Protein AF-A0A4Q3VTH0-F1 (afdb_monomer)

Nearest PDB structures (foldseek):
  6snr-assembly1_A  TM=9.320E-01  e=4.205E+00  Staphylococcus aureus
  7nxz-assembly1_AAA  TM=6.755E-01  e=6.266E+00  Homo sapiens
  4cqi-assembly1_A  TM=4.491E-01  e=3.162E+00  Leishmania major
  1h6k-assembly3_C  TM=6.442E-01  e=7.434E+00  Homo sapiens

Foldseek 3Di:
DQDDLVRLLVLLLVLVVLLVVLVVCLVVPPPCNVVSVVVNVVSVVVNVVSLVSNQVNDDPPSPDDRPVVSVVVSVVVVVVVVVVVPD

Radius of gyration: 14.9 Å; Cα contacts (8 Å, |Δi|>4): 45; chains: 1; bounding box: 32×26×41 Å

Sequence (87 aa):
MSLTLNDLTLLIELVERELVDLSDNIANDAEFADDYKELFVQVGVTSDNLRAEYKSQWTEESGFPTYEDLIVEIEEMFIEDEGKNHE

Solvent-accessible surface area (backbone atoms only — not comparable to full-atom values): 5070 Å² total; per-residue (Å²): 136,85,79,49,71,69,56,43,51,56,51,46,51,54,45,56,49,48,49,51,54,32,53,51,42,40,74,72,35,80,90,51,23,68,61,34,49,54,49,40,52,56,50,48,54,50,46,55,52,50,51,51,51,45,64,71,72,60,49,94,85,68,82,62,74,54,72,72,55,45,51,51,54,48,55,51,52,52,56,55,57,60,65,61,74,76,116

Structure (mmCIF, N/CA/C/O backbone):
data_AF-A0A4Q3VTH0-F1
#
_entry.id   AF-A0A4Q3VTH0-F1
#
loop_
_atom_site.group_PDB
_atom_site.id
_atom_site.type_symbol
_atom_site.label_atom_id
_atom_site.label_alt_id
_atom_site.label_comp_id
_atom_site.label_asym_id
_atom_site.label_entity_id
_atom_site.label_seq_id
_atom_site.pdbx_PDB_ins_code
_atom_site.Cartn_x
_atom_site.Cartn_y
_atom_site.Cartn_z
_atom_site.occupancy
_atom_site.B_iso_or_equiv
_atom_site.auth_seq_id
_atom_site.auth_comp_id
_atom_site.auth_asym_id
_atom_site.auth_atom_id
_atom_site.pdbx_PDB_model_num
ATOM 1 N N . MET A 1 1 ? -5.554 15.857 10.403 1.00 56.59 1 MET A N 1
ATOM 2 C CA . MET A 1 1 ? -6.830 15.268 9.946 1.00 56.59 1 MET A CA 1
ATOM 3 C C . MET A 1 1 ? -6.622 13.765 10.044 1.00 56.59 1 MET A C 1
ATOM 5 O O . MET A 1 1 ? -5.574 13.335 9.586 1.00 56.59 1 MET A O 1
ATOM 9 N N . SER A 1 2 ? -7.480 13.020 10.745 1.00 82.56 2 SER A N 1
ATOM 10 C CA . SER A 1 2 ? -7.316 11.562 10.887 1.00 82.56 2 SER A CA 1
ATOM 11 C C . SER A 1 2 ? -8.072 10.887 9.752 1.00 82.56 2 SER A C 1
ATOM 13 O O . SER A 1 2 ? -9.238 11.222 9.552 1.00 82.56 2 SER A O 1
ATOM 15 N N . LEU A 1 3 ? -7.415 9.997 9.012 1.00 91.81 3 LEU A N 1
ATOM 16 C CA . LEU A 1 3 ? -8.071 9.163 8.003 1.00 91.81 3 LEU A CA 1
ATOM 17 C C . LEU A 1 3 ? -8.877 8.070 8.707 1.00 91.81 3 LEU A C 1
ATOM 19 O O . LEU A 1 3 ? -8.451 7.588 9.757 1.00 91.81 3 LEU A O 1
ATOM 23 N N . THR A 1 4 ? -10.034 7.709 8.157 1.00 95.88 4 THR A N 1
ATOM 24 C CA . THR A 1 4 ? -10.819 6.566 8.643 1.00 95.88 4 THR A CA 1
ATOM 25 C C . THR A 1 4 ? -10.292 5.257 8.052 1.00 95.88 4 THR A C 1
ATOM 27 O O . THR A 1 4 ? -9.626 5.280 7.021 1.00 95.88 4 THR A O 1
ATOM 30 N N . LEU A 1 5 ? -10.637 4.102 8.637 1.00 95.62 5 LEU A N 1
ATOM 31 C CA . LEU A 1 5 ? -10.307 2.786 8.057 1.00 95.62 5 LEU A CA 1
ATOM 32 C C . LEU A 1 5 ? -10.807 2.628 6.611 1.00 95.62 5 LEU A C 1
ATOM 34 O O . LEU A 1 5 ? -10.110 2.039 5.791 1.00 95.62 5 LEU A O 1
ATOM 38 N N . ASN A 1 6 ? -11.958 3.215 6.269 1.00 95.88 6 ASN A N 1
ATOM 39 C CA . ASN A 1 6 ? -12.456 3.231 4.894 1.00 95.88 6 ASN A CA 1
ATOM 40 C C . ASN A 1 6 ? -11.551 4.053 3.964 1.00 95.88 6 ASN A C 1
ATOM 42 O O . ASN A 1 6 ? -11.208 3.596 2.879 1.00 95.88 6 ASN A O 1
ATOM 46 N N . ASP A 1 7 ? -11.135 5.246 4.398 1.00 96.75 7 ASP A N 1
ATOM 47 C CA . ASP A 1 7 ? -10.211 6.077 3.615 1.00 96.75 7 ASP A CA 1
ATOM 48 C C . ASP A 1 7 ? -8.853 5.382 3.453 1.00 96.75 7 ASP A C 1
ATOM 50 O O . ASP A 1 7 ? -8.266 5.409 2.377 1.00 96.75 7 ASP A O 1
ATOM 54 N N . LEU A 1 8 ? -8.368 4.732 4.515 1.00 97.25 8 LEU A N 1
ATOM 55 C CA . LEU A 1 8 ? -7.117 3.979 4.500 1.00 97.25 8 LEU A CA 1
ATOM 56 C C . LEU A 1 8 ? -7.192 2.788 3.546 1.00 97.25 8 LEU A C 1
ATOM 58 O O . LEU A 1 8 ? -6.246 2.577 2.804 1.00 97.25 8 LEU A O 1
ATOM 62 N N . THR A 1 9 ? -8.312 2.063 3.518 1.00 96.25 9 THR A N 1
ATOM 63 C CA . THR A 1 9 ? -8.526 0.931 2.600 1.00 96.25 9 THR A CA 1
ATOM 64 C C . THR A 1 9 ? -8.373 1.375 1.144 1.00 96.25 9 THR A C 1
ATOM 66 O O . THR A 1 9 ? -7.576 0.805 0.405 1.00 96.25 9 THR A O 1
ATOM 69 N N . LEU A 1 10 ? -9.058 2.459 0.763 1.00 96.00 10 LEU A N 1
ATOM 70 C CA . LEU A 1 10 ? -8.984 3.019 -0.590 1.00 96.00 10 LEU A CA 1
ATOM 71 C C . LEU A 1 10 ? -7.576 3.516 -0.941 1.00 96.00 10 LEU A C 1
ATOM 73 O O . LEU A 1 10 ? -7.104 3.333 -2.058 1.00 96.00 10 LEU A O 1
ATOM 77 N N . LEU A 1 11 ? -6.900 4.174 0.003 1.00 97.00 11 LEU A N 1
ATOM 78 C CA . LEU A 1 11 ? -5.550 4.686 -0.228 1.00 97.00 11 LEU A CA 1
ATOM 79 C C . LEU A 1 11 ? -4.517 3.564 -0.334 1.00 97.00 11 LEU A C 1
ATOM 81 O O . LEU A 1 11 ? -3.602 3.688 -1.140 1.00 97.00 11 LEU A O 1
ATOM 85 N N . ILE A 1 12 ? -4.659 2.493 0.451 1.00 97.62 12 ILE A N 1
ATOM 86 C CA . ILE A 1 12 ? -3.797 1.310 0.361 1.00 97.62 12 ILE A CA 1
ATOM 87 C C . ILE A 1 12 ? -3.948 0.687 -1.026 1.00 97.62 12 ILE A C 1
ATOM 89 O O . ILE A 1 12 ? -2.946 0.546 -1.711 1.00 97.62 12 ILE A O 1
ATOM 93 N N . GLU A 1 13 ? -5.174 0.427 -1.489 1.00 96.06 13 GLU A N 1
ATOM 94 C CA . GLU A 1 13 ? -5.424 -0.120 -2.833 1.00 96.06 13 GLU A CA 1
ATOM 95 C C . GLU A 1 13 ? -4.755 0.713 -3.941 1.00 96.06 13 GLU A C 1
ATOM 97 O O . GLU A 1 13 ? -4.038 0.177 -4.786 1.00 96.06 13 GLU A O 1
ATOM 102 N N . LEU A 1 14 ? -4.936 2.039 -3.914 1.00 96.12 14 LEU A N 1
ATOM 103 C CA . LEU A 1 14 ? -4.340 2.938 -4.908 1.00 96.12 14 LEU A CA 1
ATOM 104 C C . LEU A 1 14 ? -2.80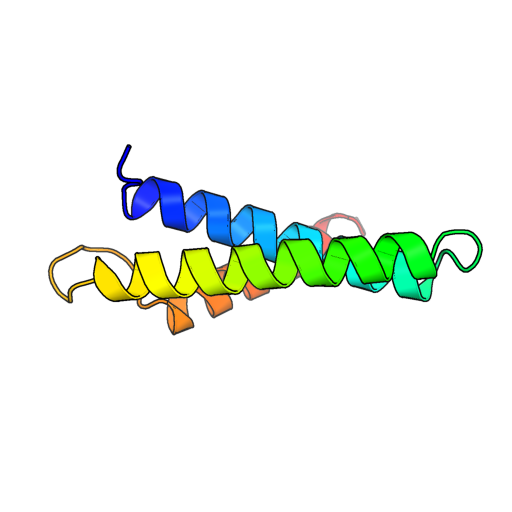8 2.924 -4.874 1.00 96.12 14 LEU A C 1
ATOM 106 O O . LEU A 1 14 ? -2.168 2.980 -5.921 1.00 96.12 14 LEU A O 1
ATOM 110 N N . VAL A 1 15 ? -2.221 2.878 -3.679 1.00 97.06 15 VAL A N 1
ATOM 111 C CA . VAL A 1 15 ? -0.767 2.874 -3.502 1.00 97.06 15 VAL A CA 1
ATOM 112 C C . VAL A 1 15 ? -0.162 1.539 -3.928 1.00 97.06 15 VAL A C 1
ATOM 114 O O . VAL A 1 15 ? 0.864 1.545 -4.601 1.00 97.06 15 VAL A O 1
ATOM 117 N N . GLU A 1 16 ? -0.792 0.413 -3.595 1.00 95.69 16 GLU A N 1
ATOM 118 C CA . GLU A 1 16 ? -0.331 -0.907 -4.041 1.00 95.69 16 GLU A CA 1
ATOM 119 C C . GLU A 1 16 ? -0.377 -1.018 -5.570 1.00 95.69 16 GLU A C 1
ATOM 121 O O . GLU A 1 16 ? 0.573 -1.503 -6.183 1.00 95.69 16 GLU A O 1
ATOM 126 N N . ARG A 1 17 ? -1.420 -0.472 -6.207 1.00 94.12 17 ARG A N 1
ATOM 127 C CA . ARG A 1 17 ? -1.503 -0.404 -7.671 1.00 94.12 17 ARG A CA 1
ATOM 128 C C . ARG A 1 17 ? -0.375 0.429 -8.278 1.00 94.12 17 ARG A C 1
ATOM 130 O O . ARG A 1 17 ? 0.281 -0.015 -9.213 1.00 94.12 17 ARG A O 1
ATOM 137 N N . GLU A 1 18 ? -0.124 1.613 -7.724 1.00 95.62 18 GLU A N 1
ATOM 138 C CA . GLU A 1 18 ? 0.960 2.484 -8.186 1.00 95.62 18 GLU A CA 1
ATOM 139 C C . GLU A 1 18 ? 2.329 1.798 -8.037 1.00 95.62 18 GLU A C 1
ATOM 141 O O . GLU A 1 18 ? 3.186 1.945 -8.903 1.00 95.62 18 GLU A O 1
ATOM 146 N N . LEU A 1 19 ? 2.554 1.008 -6.980 1.00 95.56 19 LEU A N 1
ATOM 147 C CA . LEU A 1 19 ? 3.795 0.239 -6.822 1.00 95.56 19 LEU A CA 1
ATOM 148 C C . LEU A 1 19 ? 3.974 -0.816 -7.919 1.00 95.56 19 LEU A C 1
ATOM 150 O O . LEU A 1 19 ? 5.093 -0.980 -8.412 1.00 95.56 19 LEU A O 1
ATOM 154 N N . VAL A 1 20 ? 2.900 -1.503 -8.315 1.00 93.62 20 VAL A N 1
ATOM 155 C CA . VAL A 1 20 ? 2.922 -2.453 -9.440 1.00 93.62 20 VAL A CA 1
ATOM 156 C C . VAL A 1 20 ? 3.232 -1.720 -10.746 1.00 93.62 20 VAL A C 1
ATOM 158 O O . VAL A 1 20 ? 4.203 -2.069 -11.419 1.00 93.62 20 VAL A O 1
ATOM 161 N N . ASP A 1 21 ? 2.504 -0.642 -11.044 1.00 93.12 21 ASP A N 1
ATOM 162 C CA . ASP A 1 21 ? 2.705 0.157 -12.258 1.00 93.12 21 ASP A CA 1
ATOM 163 C C . ASP A 1 21 ? 4.134 0.731 -12.328 1.00 93.12 21 ASP A C 1
ATOM 165 O O . ASP A 1 21 ? 4.785 0.718 -13.376 1.00 93.12 21 ASP A O 1
ATOM 169 N N . LEU A 1 22 ? 4.678 1.210 -11.204 1.00 95.38 22 LEU A N 1
ATOM 170 C CA . LEU A 1 22 ? 6.058 1.692 -11.122 1.00 95.38 22 LEU A CA 1
ATOM 171 C C . LEU A 1 22 ? 7.071 0.567 -11.317 1.00 95.38 22 LEU A C 1
ATOM 173 O O . LEU A 1 22 ? 8.066 0.774 -12.008 1.00 95.38 22 LEU A O 1
ATOM 177 N N . SER A 1 23 ? 6.835 -0.615 -10.744 1.00 93.88 23 SER A N 1
ATOM 178 C CA . SER A 1 23 ? 7.689 -1.787 -10.961 1.00 93.88 23 SER A CA 1
ATOM 179 C C . SER A 1 23 ? 7.753 -2.157 -12.447 1.00 93.88 23 SER A C 1
ATOM 181 O O . SER A 1 23 ? 8.842 -2.389 -12.984 1.00 93.88 23 SER A O 1
ATOM 183 N N . ASP A 1 24 ? 6.612 -2.131 -13.133 1.00 94.31 24 ASP A N 1
ATOM 184 C CA . ASP A 1 24 ? 6.534 -2.401 -14.566 1.00 94.31 24 ASP A CA 1
ATOM 185 C C . ASP A 1 24 ? 7.216 -1.312 -15.396 1.00 94.31 24 ASP A C 1
ATOM 187 O O . ASP A 1 24 ? 7.967 -1.621 -16.326 1.00 94.31 24 ASP A O 1
ATOM 191 N N . ASN A 1 25 ? 7.037 -0.040 -15.044 1.00 94.12 25 ASN A N 1
ATOM 192 C CA . ASN A 1 25 ? 7.720 1.067 -15.712 1.00 94.12 25 ASN A CA 1
ATOM 193 C C . ASN A 1 25 ? 9.244 1.000 -15.520 1.00 94.12 25 ASN A C 1
ATOM 195 O O . ASN A 1 25 ? 9.987 1.199 -16.477 1.00 94.12 25 ASN A O 1
ATOM 199 N N . ILE A 1 26 ? 9.734 0.622 -14.333 1.00 94.44 26 ILE A N 1
ATOM 200 C CA . ILE A 1 26 ? 11.170 0.391 -14.084 1.00 94.44 26 ILE A CA 1
ATOM 201 C C . ILE A 1 26 ? 11.716 -0.712 -15.000 1.00 94.44 26 ILE A C 1
ATOM 203 O O . ILE A 1 26 ? 12.856 -0.622 -15.463 1.00 94.44 26 ILE A O 1
ATOM 207 N N . ALA A 1 27 ? 10.931 -1.764 -15.242 1.00 93.69 27 ALA A N 1
ATOM 208 C CA . ALA A 1 27 ? 11.339 -2.881 -16.085 1.00 93.69 27 ALA A CA 1
ATOM 209 C C . ALA A 1 27 ? 11.304 -2.545 -17.587 1.00 93.69 27 ALA A C 1
ATOM 211 O O . ALA A 1 27 ? 12.144 -3.046 -18.340 1.00 93.69 27 ALA A O 1
ATOM 212 N N . ASN A 1 28 ? 10.350 -1.716 -18.020 1.00 94.19 28 ASN A N 1
ATOM 213 C CA . ASN A 1 28 ? 10.044 -1.498 -19.436 1.00 94.19 28 ASN A CA 1
ATOM 214 C C . ASN A 1 28 ? 10.548 -0.159 -20.003 1.00 94.19 28 ASN A C 1
ATOM 216 O O . ASN A 1 28 ? 10.750 -0.062 -21.215 1.00 94.19 28 ASN A O 1
ATOM 220 N N . ASP A 1 29 ? 10.801 0.847 -19.165 1.00 93.31 29 ASP A N 1
ATOM 221 C CA . ASP A 1 29 ? 11.270 2.172 -19.573 1.00 93.31 29 ASP A CA 1
ATOM 222 C C . ASP A 1 29 ? 12.666 2.470 -19.007 1.00 93.31 29 ASP A C 1
ATOM 224 O O . ASP A 1 29 ? 12.852 3.038 -17.930 1.00 93.31 29 ASP A O 1
ATOM 228 N N . ALA A 1 30 ? 13.686 2.079 -19.775 1.00 87.38 30 ALA A N 1
ATOM 229 C CA . ALA A 1 30 ? 15.083 2.277 -19.402 1.00 87.38 30 ALA A CA 1
ATOM 230 C C . ALA A 1 30 ? 15.525 3.754 -19.402 1.00 87.38 30 ALA A C 1
ATOM 232 O O . ALA A 1 30 ? 16.558 4.056 -18.806 1.00 87.38 30 ALA A O 1
ATOM 233 N N . GLU A 1 31 ? 14.797 4.653 -20.078 1.00 94.62 31 GLU A N 1
ATOM 234 C CA . GLU A 1 31 ? 15.142 6.080 -20.143 1.00 94.62 31 GLU A CA 1
ATOM 235 C C . GLU A 1 31 ? 14.848 6.770 -18.808 1.00 94.62 31 GLU A C 1
ATOM 237 O O . GLU A 1 31 ? 15.673 7.548 -18.330 1.00 94.62 31 GLU A O 1
ATOM 242 N N . PHE A 1 32 ? 13.729 6.412 -18.173 1.00 93.50 32 PHE A N 1
ATOM 243 C CA . PHE A 1 32 ? 13.278 6.992 -16.903 1.00 93.50 32 PHE A CA 1
ATOM 244 C C . PHE A 1 32 ? 13.390 6.034 -15.707 1.00 93.50 32 PHE A C 1
ATOM 246 O O . PHE A 1 32 ? 12.928 6.348 -14.612 1.00 93.50 32 PHE A O 1
ATOM 253 N N . ALA A 1 33 ? 14.033 4.873 -15.873 1.00 92.75 33 ALA A N 1
ATOM 254 C CA . ALA A 1 33 ? 14.116 3.836 -14.839 1.00 92.75 33 ALA A CA 1
ATOM 255 C C . ALA A 1 33 ? 14.648 4.335 -13.484 1.00 92.75 33 ALA A C 1
ATOM 257 O O . ALA A 1 33 ? 14.242 3.820 -12.444 1.00 92.75 33 ALA A O 1
ATOM 258 N N . ASP A 1 34 ? 15.570 5.299 -13.468 1.00 95.56 34 ASP A N 1
ATOM 259 C CA . ASP A 1 34 ? 16.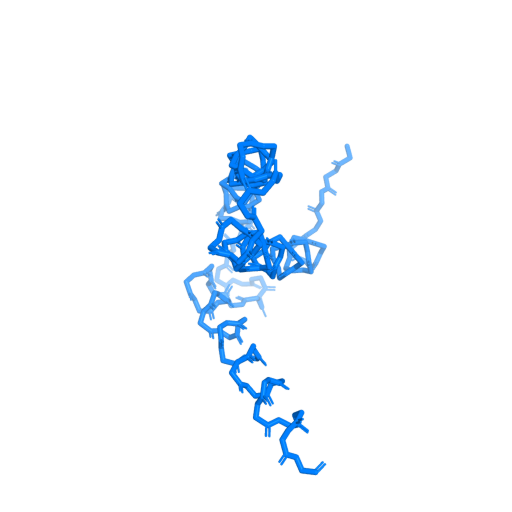101 5.845 -12.215 1.00 95.56 34 ASP A CA 1
ATOM 260 C C . ASP A 1 34 ? 15.105 6.789 -11.520 1.00 95.56 34 ASP A C 1
ATOM 262 O O . ASP A 1 34 ? 14.951 6.696 -10.301 1.00 95.56 34 ASP A O 1
ATOM 266 N N . ASP A 1 35 ? 14.354 7.593 -12.278 1.00 96.44 35 ASP A N 1
ATOM 267 C CA . ASP A 1 35 ? 13.278 8.437 -11.741 1.00 96.44 35 ASP A CA 1
ATOM 268 C C . ASP A 1 35 ? 12.136 7.568 -11.188 1.00 96.44 35 ASP A C 1
ATOM 270 O O . ASP A 1 35 ? 11.633 7.809 -10.088 1.00 96.44 35 ASP A O 1
ATOM 274 N N . TYR A 1 36 ? 11.772 6.493 -11.899 1.00 96.44 36 TYR A N 1
ATOM 275 C CA . TYR A 1 36 ? 10.768 5.544 -11.420 1.00 96.44 36 TYR A CA 1
ATOM 276 C C . TYR A 1 36 ? 11.210 4.810 -10.153 1.00 96.44 36 TYR A C 1
ATOM 278 O O . TYR A 1 36 ? 10.390 4.610 -9.262 1.00 96.44 36 TYR A O 1
ATOM 286 N N . LYS A 1 37 ? 12.494 4.449 -10.011 1.00 95.62 37 LYS A N 1
ATOM 287 C CA . LYS A 1 37 ? 13.014 3.870 -8.757 1.00 95.62 37 LYS A CA 1
ATOM 288 C C . LYS A 1 37 ? 12.935 4.856 -7.598 1.00 95.62 37 LYS A C 1
ATOM 290 O O . LYS A 1 37 ? 12.611 4.446 -6.485 1.00 95.62 37 LYS A O 1
ATOM 295 N N . GLU A 1 38 ? 13.246 6.131 -7.830 1.00 97.25 38 GLU A N 1
ATOM 296 C CA . GLU A 1 38 ? 13.117 7.155 -6.791 1.00 97.25 38 GLU A CA 1
ATOM 297 C C . GLU A 1 38 ? 11.658 7.289 -6.345 1.00 97.25 38 GLU A C 1
ATOM 299 O O . GLU A 1 38 ? 11.372 7.257 -5.144 1.00 97.25 38 GLU A O 1
ATOM 304 N N . LEU A 1 39 ? 10.731 7.366 -7.303 1.00 97.12 39 LEU A N 1
ATOM 305 C CA . LEU A 1 39 ? 9.304 7.435 -7.015 1.00 97.12 39 LEU A CA 1
ATOM 306 C C . LEU A 1 39 ? 8.804 6.167 -6.309 1.00 97.12 39 LEU A C 1
ATOM 308 O O . LEU A 1 39 ? 8.108 6.276 -5.303 1.00 97.12 39 LEU A O 1
ATOM 312 N N . PHE A 1 40 ? 9.233 4.981 -6.743 1.00 97.06 40 PHE A N 1
ATOM 313 C CA . PHE A 1 40 ? 8.899 3.699 -6.114 1.00 97.06 40 PHE A CA 1
ATOM 314 C C . PHE A 1 40 ? 9.272 3.678 -4.629 1.00 97.06 40 PHE A C 1
ATOM 316 O O . PHE A 1 40 ? 8.483 3.248 -3.793 1.00 97.06 40 PHE A O 1
ATOM 323 N N . VAL A 1 41 ? 10.445 4.209 -4.266 1.00 97.56 41 VAL A N 1
ATOM 324 C CA . VAL A 1 41 ? 10.849 4.326 -2.855 1.00 97.56 41 VAL A CA 1
ATOM 325 C C . VAL A 1 41 ? 9.909 5.255 -2.081 1.00 97.56 41 VAL A C 1
ATOM 327 O O . VAL A 1 41 ? 9.509 4.927 -0.964 1.00 97.56 41 VAL A O 1
ATOM 330 N N . GLN A 1 42 ? 9.531 6.404 -2.648 1.00 97.19 42 GLN A N 1
ATOM 331 C CA . GLN A 1 42 ? 8.626 7.354 -1.985 1.00 97.19 42 GLN A CA 1
ATOM 332 C C . GLN A 1 42 ? 7.211 6.782 -1.806 1.00 97.19 42 GLN A C 1
ATOM 334 O O . GLN A 1 42 ? 6.600 6.937 -0.741 1.00 97.19 42 GLN A O 1
ATOM 339 N N . VAL A 1 43 ? 6.702 6.087 -2.822 1.00 97.62 43 VAL A N 1
ATOM 340 C CA . VAL A 1 43 ? 5.408 5.401 -2.769 1.00 97.62 43 VAL A CA 1
ATOM 341 C C . VAL A 1 43 ? 5.465 4.240 -1.768 1.00 97.62 43 VAL A C 1
ATOM 343 O O . VAL A 1 43 ? 4.553 4.104 -0.956 1.00 97.62 43 VAL A O 1
ATOM 346 N N . GLY A 1 44 ? 6.575 3.499 -1.695 1.00 97.31 44 GLY A N 1
ATOM 347 C CA . GLY A 1 44 ? 6.777 2.437 -0.703 1.00 97.31 44 GLY A CA 1
ATOM 348 C C . GLY A 1 44 ? 6.763 2.951 0.740 1.00 97.31 44 GLY A C 1
ATOM 349 O O . GLY A 1 44 ? 6.100 2.376 1.599 1.00 97.31 44 GLY A O 1
ATOM 350 N N . VAL A 1 45 ? 7.391 4.103 1.006 1.00 97.88 45 VAL A N 1
ATOM 351 C CA . VAL A 1 45 ? 7.296 4.773 2.318 1.00 97.88 45 VAL A CA 1
ATOM 352 C C . VAL A 1 45 ? 5.851 5.176 2.633 1.00 97.88 45 VAL A C 1
ATOM 354 O O . VAL A 1 45 ? 5.417 5.099 3.784 1.00 97.88 45 VAL A O 1
ATOM 357 N N . THR A 1 46 ? 5.089 5.607 1.627 1.00 97.19 46 THR A N 1
ATOM 358 C CA . 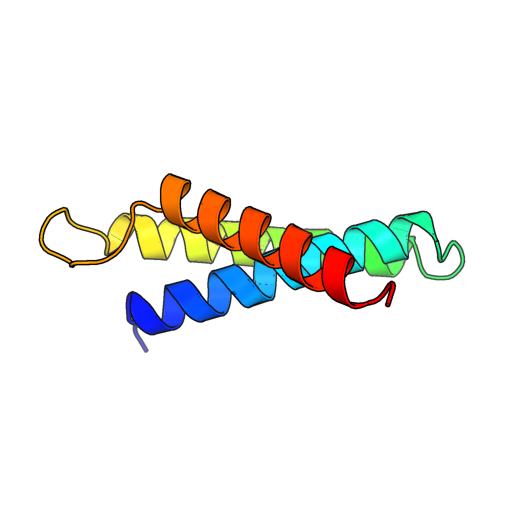THR A 1 46 ? 3.661 5.903 1.796 1.00 97.19 46 THR A CA 1
ATOM 359 C C . THR A 1 46 ? 2.871 4.642 2.148 1.00 97.19 46 THR A C 1
ATOM 361 O O . THR A 1 46 ? 2.102 4.688 3.109 1.00 97.19 46 THR A O 1
ATOM 364 N N . SER A 1 47 ? 3.106 3.521 1.455 1.00 97.31 47 SER A N 1
ATOM 365 C CA . SER A 1 47 ? 2.484 2.223 1.767 1.00 97.31 47 SER A CA 1
ATOM 366 C C . SER A 1 47 ? 2.765 1.802 3.213 1.00 97.31 47 SER A C 1
ATOM 368 O O . SER A 1 47 ? 1.833 1.538 3.976 1.00 97.31 47 SER A O 1
ATOM 370 N N . ASP A 1 48 ? 4.026 1.867 3.656 1.00 97.62 48 ASP A N 1
ATOM 371 C CA . ASP A 1 48 ? 4.411 1.511 5.028 1.00 97.62 48 ASP A CA 1
ATOM 372 C C . ASP A 1 48 ? 3.699 2.372 6.087 1.00 97.62 48 ASP A C 1
ATOM 374 O O . ASP A 1 48 ? 3.263 1.867 7.129 1.00 97.62 48 ASP A O 1
ATOM 378 N N . ASN A 1 49 ? 3.541 3.672 5.825 1.00 97.50 49 ASN A N 1
ATOM 379 C CA . ASN A 1 49 ? 2.823 4.575 6.724 1.00 97.50 49 ASN A CA 1
ATOM 380 C C . ASN A 1 49 ? 1.322 4.262 6.770 1.00 97.50 49 ASN A C 1
ATOM 382 O O . ASN A 1 49 ? 0.739 4.239 7.855 1.00 97.50 49 ASN A O 1
ATOM 386 N N . LEU A 1 50 ? 0.697 3.995 5.619 1.00 97.50 50 LEU A N 1
ATOM 387 C CA . LEU A 1 50 ? -0.716 3.615 5.546 1.00 97.50 50 LEU A CA 1
ATOM 388 C C . LEU A 1 50 ? -0.968 2.280 6.249 1.00 97.50 50 LEU A C 1
ATOM 390 O O . LEU A 1 50 ? -1.928 2.160 7.009 1.00 97.50 50 LEU A O 1
ATOM 394 N N . ARG A 1 51 ? -0.066 1.309 6.078 1.00 97.44 51 ARG A N 1
ATOM 395 C CA . ARG A 1 51 ? -0.080 0.037 6.802 1.00 97.44 51 ARG A CA 1
ATOM 396 C C . ARG A 1 51 ? -0.035 0.245 8.309 1.00 97.44 51 ARG A C 1
ATOM 398 O O . ARG A 1 51 ? -0.823 -0.358 9.038 1.00 97.44 51 ARG A O 1
ATOM 405 N N . ALA A 1 52 ? 0.901 1.062 8.787 1.00 97.44 52 ALA A N 1
ATOM 406 C CA . ALA A 1 52 ? 1.044 1.342 10.211 1.00 97.44 52 ALA A CA 1
ATOM 407 C C . ALA A 1 52 ? -0.216 2.014 10.776 1.00 97.44 52 ALA A C 1
ATOM 409 O O . ALA A 1 52 ? -0.718 1.593 11.819 1.00 97.44 52 ALA A O 1
ATOM 410 N N . GLU A 1 53 ? -0.756 3.002 10.062 1.00 96.94 53 GLU A N 1
ATOM 411 C CA . GLU A 1 53 ? -1.965 3.718 10.463 1.00 96.94 53 GLU A CA 1
ATOM 412 C C . GLU A 1 53 ? -3.180 2.781 10.496 1.00 96.94 53 GLU A C 1
ATOM 414 O O . GLU A 1 53 ? -3.862 2.709 11.519 1.00 96.94 53 GLU A O 1
ATOM 419 N N . TYR A 1 54 ? -3.395 1.986 9.442 1.00 97.56 54 TYR A N 1
ATOM 420 C CA . TYR A 1 54 ? -4.475 1.000 9.375 1.00 97.56 54 TYR A CA 1
ATOM 421 C C . TYR A 1 54 ? -4.406 0.024 10.546 1.00 97.56 54 TYR A C 1
ATOM 423 O O . TYR A 1 54 ? -5.369 -0.121 11.293 1.00 97.56 54 TYR A O 1
ATOM 431 N N . LYS A 1 55 ? -3.238 -0.588 10.775 1.00 97.06 55 LYS A N 1
ATOM 432 C CA . LYS A 1 55 ? -3.038 -1.533 11.882 1.00 97.06 55 LYS A CA 1
ATOM 433 C C . LYS A 1 55 ? -3.221 -0.896 13.256 1.00 97.06 55 LYS A C 1
ATOM 435 O O . LYS A 1 55 ? -3.614 -1.590 14.187 1.00 97.06 55 LYS A O 1
ATOM 440 N N . SER A 1 56 ? -2.930 0.397 13.399 1.00 96.75 56 SER A N 1
ATOM 441 C CA . SER A 1 56 ? -3.125 1.113 14.664 1.00 96.75 56 SER A CA 1
ATOM 442 C C . SER A 1 56 ? -4.598 1.392 14.975 1.00 96.75 56 SER A C 1
ATOM 444 O O . SER A 1 56 ? -4.975 1.437 16.146 1.00 96.75 56 SER A O 1
ATOM 446 N N . GLN A 1 57 ? -5.421 1.571 13.938 1.00 96.06 57 GLN A N 1
ATOM 447 C CA . GLN A 1 57 ? -6.852 1.849 14.064 1.00 96.06 57 GLN A CA 1
ATOM 448 C C . GLN A 1 57 ? -7.711 0.579 14.028 1.00 96.06 57 GLN A C 1
ATOM 450 O O . GLN A 1 57 ? -8.838 0.586 14.524 1.00 96.06 57 GLN A O 1
ATOM 455 N N . TRP A 1 58 ? -7.202 -0.496 13.426 1.00 97.69 58 TRP A N 1
ATOM 456 C CA . TRP A 1 58 ? -7.944 -1.731 13.230 1.00 97.69 58 TRP A CA 1
ATOM 457 C C . TRP A 1 58 ? -8.225 -2.453 14.552 1.00 97.69 58 TRP A C 1
ATOM 459 O O . TRP A 1 58 ? -7.364 -2.589 15.424 1.00 97.69 58 TRP A O 1
ATOM 469 N N . THR A 1 59 ? -9.449 -2.962 14.674 1.00 96.19 59 THR A N 1
ATOM 470 C CA . THR A 1 59 ? -9.899 -3.818 15.775 1.00 96.19 59 THR A CA 1
ATOM 471 C C . THR A 1 59 ? -10.799 -4.927 15.231 1.00 96.19 59 THR A C 1
ATOM 473 O O . THR A 1 59 ? -11.408 -4.765 14.172 1.00 96.19 59 THR A O 1
ATOM 476 N N . GLU A 1 60 ? -10.957 -6.026 15.974 1.00 94.81 60 GLU A N 1
ATOM 477 C CA . GLU A 1 60 ? -11.862 -7.128 15.591 1.00 94.81 60 GLU A CA 1
ATOM 478 C C . GLU A 1 60 ? -13.331 -6.677 15.442 1.00 94.81 60 GLU A C 1
ATOM 480 O O . GLU A 1 60 ? -14.095 -7.268 14.684 1.00 94.81 60 GLU A O 1
ATOM 485 N N . GLU A 1 61 ? -13.731 -5.604 16.132 1.00 95.88 61 GLU A N 1
ATOM 486 C CA . GLU A 1 61 ? -15.089 -5.043 16.078 1.00 95.88 61 GLU A CA 1
ATOM 487 C C . GLU A 1 61 ? -15.273 -4.002 14.961 1.00 95.88 61 GLU A C 1
ATOM 489 O O . GLU A 1 61 ? -16.385 -3.519 14.747 1.00 95.88 61 GLU A O 1
ATOM 494 N N . SER A 1 62 ? -14.200 -3.637 14.248 1.00 92.50 62 SER A N 1
ATOM 495 C CA . SER A 1 62 ? -14.231 -2.582 13.226 1.00 92.50 62 SER A CA 1
ATOM 496 C C . SER A 1 62 ? -15.093 -2.935 12.010 1.00 92.50 62 SER A C 1
ATOM 498 O O . SER A 1 62 ? -15.571 -2.034 11.322 1.00 92.50 62 SER A O 1
ATOM 500 N N . GLY A 1 63 ? -15.305 -4.229 11.747 1.00 94.19 63 GLY A N 1
ATOM 501 C CA . GLY A 1 63 ? -16.006 -4.718 10.558 1.00 94.19 63 GLY A CA 1
ATOM 502 C C . GLY A 1 63 ? -15.176 -4.664 9.271 1.00 94.19 63 GLY A C 1
ATOM 503 O O . GLY A 1 63 ? -15.725 -4.936 8.207 1.00 94.19 63 GLY A O 1
ATOM 504 N N . PHE A 1 64 ? -13.884 -4.331 9.362 1.00 96.56 64 PHE A N 1
ATOM 505 C CA . PHE A 1 64 ? -12.938 -4.334 8.245 1.00 96.56 64 PHE A CA 1
ATOM 506 C C . PHE A 1 64 ? -12.054 -5.594 8.264 1.00 96.56 64 PHE A C 1
ATOM 508 O O . PHE A 1 64 ? -11.772 -6.114 9.353 1.00 96.56 64 PHE A O 1
ATOM 515 N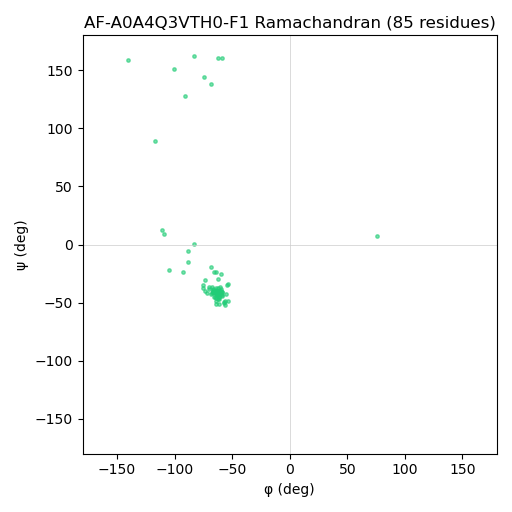 N . PRO A 1 65 ? -11.578 -6.071 7.096 1.00 96.56 65 PRO A N 1
ATOM 516 C CA . PRO A 1 65 ? -10.626 -7.181 7.017 1.00 96.56 65 PRO A CA 1
ATOM 517 C C . PRO A 1 65 ? -9.327 -6.868 7.770 1.00 96.56 65 PRO A C 1
ATOM 519 O O . PRO A 1 65 ? -9.007 -5.703 8.033 1.00 96.56 65 PRO A O 1
ATOM 522 N N . THR A 1 66 ? -8.549 -7.893 8.132 1.00 97.50 66 THR A N 1
ATOM 523 C CA . THR A 1 66 ? -7.183 -7.640 8.615 1.00 97.50 66 THR A CA 1
ATOM 524 C C . THR A 1 66 ? -6.362 -6.988 7.501 1.00 97.50 66 THR A C 1
ATOM 526 O O . THR A 1 66 ? -6.726 -7.065 6.331 1.00 97.50 66 THR A O 1
ATOM 529 N 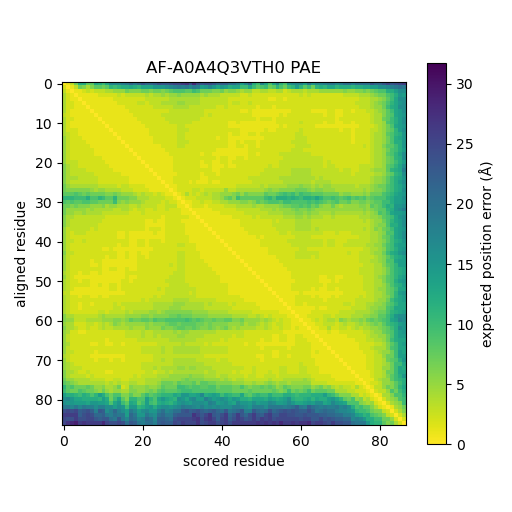N . TYR A 1 67 ? -5.250 -6.329 7.837 1.00 96.88 67 TYR A N 1
ATOM 530 C CA . TYR A 1 67 ? -4.396 -5.748 6.795 1.00 96.88 67 TYR A CA 1
ATOM 531 C C . TYR A 1 67 ? -3.893 -6.828 5.828 1.00 96.88 67 TYR A C 1
ATOM 533 O O . TYR A 1 67 ? -3.855 -6.612 4.627 1.00 96.88 67 TYR A O 1
ATOM 541 N N . GLU A 1 68 ? -3.521 -7.995 6.350 1.00 97.44 68 GLU A N 1
ATOM 542 C CA . GLU A 1 68 ? -3.086 -9.129 5.540 1.00 97.44 68 GLU A CA 1
ATOM 543 C C . GLU A 1 68 ? -4.194 -9.636 4.604 1.00 97.44 68 GLU A C 1
ATOM 545 O O . GLU A 1 68 ? -3.914 -9.858 3.431 1.00 97.44 68 GLU A O 1
ATOM 550 N N . ASP A 1 69 ? -5.437 -9.759 5.082 1.00 97.19 69 ASP A N 1
ATOM 551 C CA . ASP A 1 69 ? -6.567 -10.161 4.230 1.00 97.19 69 ASP A CA 1
ATOM 552 C C . ASP A 1 69 ? -6.888 -9.089 3.177 1.00 97.19 69 ASP A C 1
ATOM 554 O O . ASP A 1 69 ? -7.126 -9.417 2.021 1.00 97.19 69 ASP A O 1
ATOM 558 N N . LEU A 1 70 ? -6.821 -7.805 3.552 1.00 96.69 70 LEU A N 1
ATOM 559 C CA . LEU A 1 70 ? -7.024 -6.686 2.631 1.00 96.69 70 LEU A CA 1
ATOM 560 C C . LEU A 1 70 ? -6.019 -6.714 1.472 1.00 96.69 70 LEU A C 1
ATOM 562 O O . LEU A 1 70 ? -6.400 -6.501 0.327 1.00 96.69 70 LEU A O 1
ATOM 566 N N . ILE A 1 71 ? -4.739 -6.969 1.756 1.00 96.19 71 ILE A N 1
ATOM 567 C CA . ILE A 1 71 ? -3.718 -7.060 0.705 1.00 96.19 71 ILE A CA 1
ATOM 568 C C . ILE A 1 71 ? -4.014 -8.223 -0.243 1.00 96.19 71 ILE A C 1
A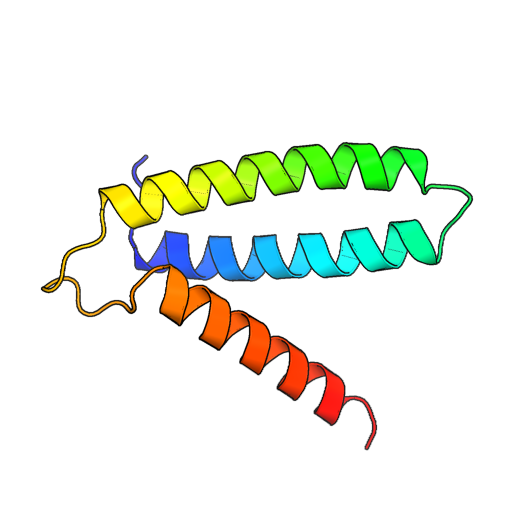TOM 570 O O . ILE A 1 71 ? -3.915 -8.044 -1.451 1.00 96.19 71 ILE A O 1
ATOM 574 N N . VAL A 1 72 ? -4.446 -9.376 0.278 1.00 96.06 72 VAL A N 1
ATOM 575 C CA . VAL A 1 72 ? -4.853 -10.511 -0.566 1.00 96.06 72 VAL A CA 1
ATOM 576 C C . VAL A 1 72 ? -6.043 -10.139 -1.455 1.00 96.06 72 VAL A C 1
ATOM 578 O O . VAL A 1 72 ? -6.009 -10.415 -2.649 1.00 96.06 72 VAL A O 1
ATOM 581 N N . GLU A 1 73 ? -7.064 -9.472 -0.910 1.00 94.62 73 GLU A N 1
ATOM 582 C CA . GLU A 1 73 ? -8.220 -9.007 -1.692 1.00 94.62 73 GLU A CA 1
ATOM 583 C C . GLU A 1 73 ? -7.799 -8.047 -2.819 1.00 94.62 73 GLU A C 1
ATOM 585 O O . GLU A 1 73 ? -8.259 -8.181 -3.953 1.00 94.62 73 GLU A O 1
ATOM 590 N N . ILE A 1 74 ? -6.884 -7.113 -2.536 1.00 93.56 74 ILE A N 1
ATOM 591 C CA . ILE A 1 74 ? -6.343 -6.172 -3.528 1.00 93.56 74 ILE A CA 1
ATOM 592 C C . ILE A 1 74 ? -5.563 -6.915 -4.626 1.00 93.56 74 ILE A C 1
ATOM 594 O O . ILE A 1 74 ? -5.768 -6.659 -5.814 1.00 93.56 74 ILE A O 1
ATOM 598 N N . GLU A 1 75 ? -4.693 -7.854 -4.251 1.00 90.62 75 GLU A N 1
ATOM 599 C CA . GLU A 1 75 ? -3.925 -8.666 -5.203 1.00 90.62 75 GLU A CA 1
ATOM 600 C C . GLU A 1 75 ? -4.847 -9.498 -6.113 1.00 90.62 75 GLU A C 1
ATOM 602 O O . GLU A 1 75 ? -4.622 -9.578 -7.324 1.00 90.62 75 GLU A O 1
ATOM 607 N N . GLU A 1 76 ? -5.917 -10.080 -5.564 1.00 91.12 76 GLU A N 1
ATOM 608 C CA . GLU A 1 76 ? -6.923 -10.819 -6.335 1.00 91.12 76 GLU A CA 1
ATOM 609 C C . GLU A 1 76 ? -7.677 -9.907 -7.318 1.00 91.12 76 GLU A C 1
ATOM 611 O O . GLU A 1 76 ? -7.873 -10.283 -8.478 1.00 91.12 76 GLU A O 1
ATOM 616 N N . MET A 1 77 ? -8.035 -8.687 -6.901 1.00 87.00 77 MET A N 1
ATOM 617 C CA . MET A 1 77 ? -8.668 -7.694 -7.777 1.00 87.00 77 MET A CA 1
ATOM 618 C C . MET A 1 77 ? -7.782 -7.320 -8.970 1.00 87.00 77 MET A C 1
ATOM 620 O O . MET A 1 77 ? -8.284 -7.201 -10.090 1.00 87.00 77 MET A O 1
ATOM 624 N N . PHE A 1 78 ? -6.469 -7.176 -8.766 1.00 83.62 78 PHE A N 1
ATOM 625 C CA . PHE A 1 78 ? -5.537 -6.872 -9.855 1.00 83.62 78 PHE A CA 1
ATOM 626 C C . PHE A 1 78 ? -5.471 -8.002 -10.889 1.00 83.62 78 PHE A C 1
ATOM 628 O O . PHE A 1 78 ? -5.528 -7.740 -12.092 1.00 83.62 78 PHE A O 1
ATOM 635 N N . ILE A 1 79 ? -5.444 -9.260 -10.438 1.00 78.50 79 ILE A N 1
ATOM 636 C 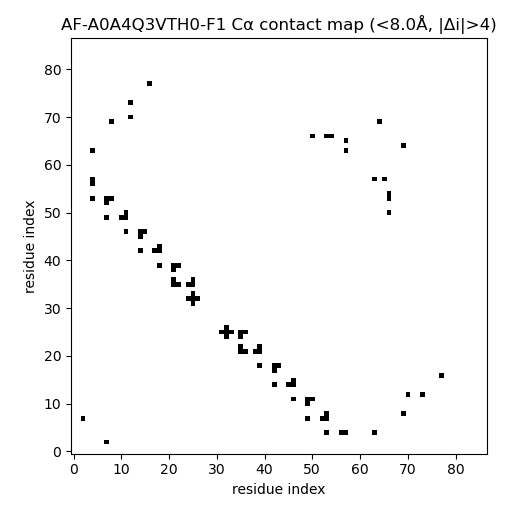CA . ILE A 1 79 ? -5.447 -10.432 -11.328 1.00 78.50 79 ILE A CA 1
ATOM 637 C C . ILE A 1 79 ? -6.735 -10.481 -12.168 1.00 78.50 79 ILE A C 1
ATOM 639 O O . ILE A 1 79 ? -6.698 -10.789 -13.365 1.00 78.50 79 ILE A O 1
ATOM 643 N N . GLU A 1 80 ? -7.886 -10.178 -11.566 1.00 73.31 80 GLU A N 1
ATOM 644 C CA . GLU A 1 80 ? -9.162 -10.149 -12.285 1.00 73.31 80 GLU A CA 1
ATOM 645 C C . GLU A 1 80 ? -9.252 -9.018 -13.319 1.00 73.31 80 GLU A C 1
ATOM 647 O O . GLU A 1 80 ? -9.861 -9.207 -14.379 1.00 73.31 80 GLU A O 1
ATOM 652 N N . ASP A 1 81 ? -8.677 -7.851 -13.028 1.00 69.00 81 ASP A N 1
ATOM 653 C CA . ASP A 1 81 ? -8.667 -6.704 -13.939 1.00 69.00 81 ASP A CA 1
ATOM 654 C C . ASP A 1 81 ? -7.757 -6.943 -15.155 1.00 69.00 81 ASP A C 1
ATOM 656 O O . ASP A 1 81 ? -8.132 -6.608 -16.283 1.00 69.00 81 ASP A O 1
ATOM 660 N N . GLU A 1 82 ? -6.608 -7.600 -14.978 1.00 59.62 82 GLU A N 1
ATOM 661 C CA . GLU A 1 82 ? -5.748 -8.009 -16.097 1.00 59.62 82 GLU A CA 1
ATOM 662 C C . GLU A 1 82 ? -6.405 -9.079 -16.981 1.00 59.62 82 GLU A C 1
ATOM 664 O O . GLU A 1 82 ? -6.322 -9.017 -18.212 1.00 59.62 82 GLU A O 1
ATOM 669 N N . GLY A 1 83 ? -7.131 -10.026 -16.374 1.00 58.25 83 GLY A N 1
ATOM 670 C CA . GLY A 1 83 ? -7.845 -11.087 -17.089 1.00 58.25 83 GLY A CA 1
ATOM 671 C C . GLY A 1 83 ? -8.967 -10.589 -18.011 1.00 58.25 83 GLY A C 1
ATOM 672 O O . GLY A 1 83 ? -9.303 -11.268 -18.981 1.00 58.25 83 GLY A O 1
ATOM 673 N N . LYS A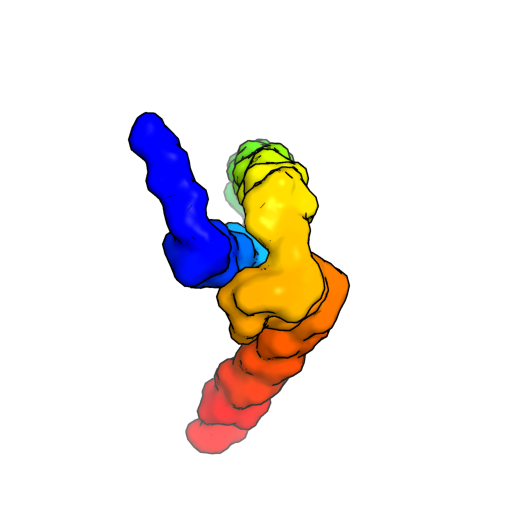 1 84 ? -9.523 -9.397 -17.756 1.00 52.62 84 LYS A N 1
ATOM 674 C CA . LYS A 1 84 ? -10.600 -8.786 -18.561 1.00 52.62 84 LYS A CA 1
ATOM 675 C C . LYS A 1 84 ? -10.100 -7.932 -19.729 1.00 52.62 84 LYS A C 1
ATOM 677 O O . LYS A 1 84 ? -10.880 -7.635 -20.627 1.00 52.62 84 LYS A O 1
ATOM 682 N N . ASN A 1 85 ? -8.820 -7.558 -19.761 1.00 49.31 85 ASN A N 1
ATOM 683 C CA . ASN A 1 85 ? -8.241 -6.761 -20.853 1.00 49.31 85 ASN A CA 1
ATOM 684 C C . ASN A 1 85 ? -7.824 -7.601 -22.081 1.00 49.31 85 ASN A C 1
ATOM 686 O O . ASN A 1 85 ? -7.317 -7.053 -23.061 1.00 49.31 85 ASN A O 1
ATOM 690 N N . HIS A 1 86 ? -8.039 -8.921 -22.040 1.00 41.28 86 HIS A N 1
ATOM 691 C CA . HIS A 1 86 ? -7.66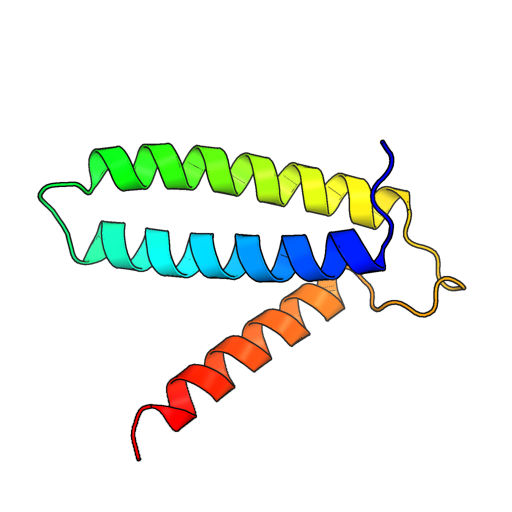6 -9.870 -23.094 1.00 41.28 86 HIS A CA 1
ATOM 692 C C . HIS A 1 86 ? -8.849 -10.496 -23.866 1.00 41.28 86 HIS A C 1
ATOM 694 O O . HIS A 1 86 ? -8.619 -11.429 -24.640 1.00 41.28 86 HIS A O 1
ATOM 700 N N . GLU A 1 87 ? -10.076 -9.974 -23.725 1.00 39.94 87 GLU A N 1
ATOM 701 C CA . GLU A 1 87 ? -11.249 -10.367 -24.541 1.00 39.94 87 GLU A CA 1
ATOM 702 C C . GLU A 1 87 ? -11.651 -9.328 -25.601 1.00 39.94 87 GLU A C 1
ATOM 704 O O . GLU A 1 87 ? -11.706 -8.117 -25.289 1.00 39.94 87 GLU A O 1
#

Secondary structure (DSSP, 8-state):
-PPPHHHHHHHHHHHHHHHHHHHHHHHH-TTTHHHHHHHHHHHHHHHHHHHHHHHHH--TTS-SPPHHHHHHHHHHHHHHHHHHTT-

pLDDT: mean 90.94, std 12.92, range [39.94, 97.88]

Mean predicted aligned error: 4.75 Å